Protein AF-A0A6B3F585-F1 (afdb_monomer_lite)

pLDDT: mean 89.01, std 7.7, range [52.41, 95.69]

Structure (mmCIF, N/CA/C/O backbone):
data_AF-A0A6B3F585-F1
#
_entry.id   AF-A0A6B3F585-F1
#
loop_
_atom_site.group_PDB
_atom_site.id
_atom_site.type_symbol
_atom_site.label_atom_id
_atom_site.label_alt_id
_atom_site.label_comp_id
_atom_site.label_asym_id
_atom_site.label_entity_id
_atom_site.label_seq_id
_atom_site.pdbx_PDB_ins_code
_atom_site.Cartn_x
_atom_site.Cartn_y
_atom_site.Cartn_z
_atom_site.occupancy
_atom_site.B_iso_or_equiv
_atom_site.auth_seq_id
_atom_site.auth_comp_id
_atom_site.auth_asym_id
_atom_site.auth_atom_id
_atom_site.pdbx_PDB_model_num
ATOM 1 N N . MET A 1 1 ? 14.865 7.146 -28.159 1.00 52.41 1 MET A N 1
ATOM 2 C CA . MET A 1 1 ? 13.652 6.911 -27.348 1.00 52.41 1 MET A CA 1
ATOM 3 C C . MET A 1 1 ? 14.035 5.940 -26.247 1.00 52.41 1 MET A C 1
ATOM 5 O O . MET A 1 1 ? 14.456 4.843 -26.578 1.00 52.41 1 MET A O 1
ATOM 9 N N . THR A 1 2 ? 14.018 6.348 -24.979 1.00 73.19 2 THR A N 1
ATOM 10 C CA . THR A 1 2 ? 14.428 5.466 -23.874 1.00 73.19 2 THR A CA 1
ATOM 11 C C . THR A 1 2 ? 13.226 4.647 -23.434 1.00 73.19 2 THR A C 1
ATOM 13 O O . THR A 1 2 ? 12.233 5.215 -22.982 1.00 73.19 2 THR A O 1
ATOM 16 N N . GLU A 1 3 ? 13.298 3.330 -23.594 1.00 81.81 3 GLU A N 1
ATOM 17 C CA . GLU A 1 3 ? 12.225 2.432 -23.182 1.00 81.81 3 GLU A CA 1
ATOM 18 C C . GLU A 1 3 ? 12.068 2.469 -21.652 1.00 81.81 3 GLU A C 1
ATOM 20 O O . GLU A 1 3 ? 13.071 2.457 -20.922 1.00 81.81 3 GLU A O 1
ATOM 25 N N . PRO A 1 4 ? 10.836 2.587 -21.125 1.00 79.50 4 PRO A N 1
ATOM 26 C CA . PRO A 1 4 ? 10.630 2.587 -19.690 1.00 79.50 4 PRO A CA 1
ATOM 27 C C . PRO A 1 4 ? 11.053 1.233 -19.121 1.00 79.50 4 PRO A C 1
ATOM 29 O O . PRO A 1 4 ? 10.559 0.184 -19.520 1.00 79.50 4 PRO A O 1
ATOM 32 N N . SER A 1 5 ? 11.964 1.257 -18.148 1.00 92.81 5 SER A N 1
ATOM 33 C CA . SER A 1 5 ? 12.385 0.032 -17.475 1.00 92.81 5 SER A CA 1
ATOM 34 C C . SER A 1 5 ? 11.198 -0.655 -16.794 1.00 92.81 5 SER A C 1
ATOM 36 O O . SER A 1 5 ? 10.306 0.009 -16.255 1.00 92.81 5 SER A O 1
ATOM 38 N N . ALA A 1 6 ? 11.224 -1.989 -16.735 1.00 92.00 6 ALA A N 1
ATOM 39 C CA . ALA A 1 6 ? 10.185 -2.785 -16.075 1.00 92.00 6 ALA A CA 1
ATOM 40 C C . ALA A 1 6 ? 9.897 -2.308 -14.638 1.00 92.00 6 ALA A C 1
ATOM 42 O O . ALA A 1 6 ? 8.748 -2.249 -14.208 1.00 92.00 6 ALA A O 1
ATOM 43 N N . ARG A 1 7 ? 10.935 -1.860 -13.915 1.00 93.31 7 ARG A N 1
ATOM 44 C CA . ARG A 1 7 ? 10.809 -1.267 -12.574 1.00 93.31 7 ARG A CA 1
ATOM 45 C C . ARG A 1 7 ? 9.922 -0.016 -12.567 1.00 93.31 7 ARG A C 1
ATOM 47 O O . ARG A 1 7 ? 9.099 0.130 -11.665 1.00 93.31 7 ARG A O 1
ATOM 54 N N . ARG A 1 8 ? 10.087 0.894 -13.539 1.00 93.94 8 ARG A N 1
ATOM 55 C CA . ARG A 1 8 ? 9.248 2.103 -13.640 1.00 93.94 8 ARG A CA 1
ATOM 56 C C . ARG A 1 8 ? 7.807 1.741 -13.965 1.00 93.94 8 ARG A C 1
ATOM 58 O O . ARG A 1 8 ? 6.908 2.295 -13.343 1.00 93.94 8 ARG A O 1
ATOM 65 N N . LEU A 1 9 ? 7.596 0.812 -14.898 1.00 95.69 9 LEU A N 1
ATOM 66 C CA . LEU A 1 9 ? 6.256 0.359 -15.275 1.00 95.69 9 LEU A CA 1
ATOM 67 C C . LEU A 1 9 ? 5.525 -0.266 -14.085 1.00 95.69 9 LEU A C 1
ATOM 69 O O . LEU A 1 9 ? 4.400 0.128 -13.785 1.00 95.69 9 LEU A O 1
ATOM 73 N N . LEU A 1 10 ? 6.198 -1.154 -13.347 1.00 94.62 10 LEU A N 1
ATOM 74 C CA . LEU A 1 10 ? 5.645 -1.765 -12.142 1.00 94.62 10 LEU A CA 1
ATOM 75 C C . LEU A 1 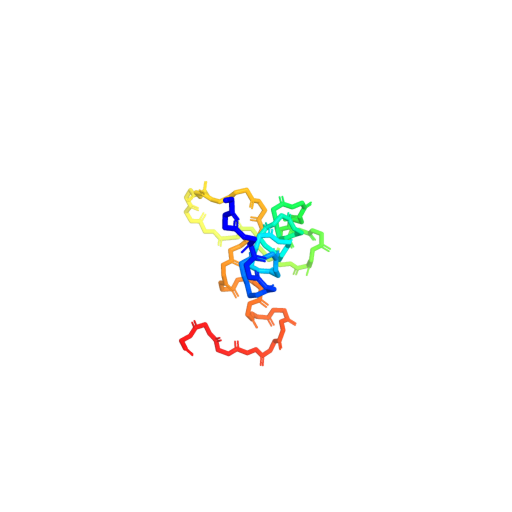10 ? 5.307 -0.714 -11.077 1.00 94.62 10 LEU A C 1
ATOM 77 O O . LEU A 1 10 ? 4.218 -0.740 -10.510 1.00 94.62 10 LEU A O 1
ATOM 81 N N . GLY A 1 11 ? 6.206 0.242 -10.829 1.00 92.31 11 GLY A N 1
ATOM 82 C CA . GLY A 1 11 ? 5.955 1.326 -9.878 1.00 92.31 11 GLY A CA 1
ATOM 83 C C . GLY A 1 11 ? 4.723 2.161 -10.243 1.00 92.31 11 GLY A C 1
ATOM 84 O O . GLY A 1 11 ? 3.890 2.442 -9.380 1.00 92.31 11 GLY A O 1
ATOM 85 N N . SER A 1 12 ? 4.572 2.516 -11.522 1.00 94.00 12 SER A N 1
ATOM 86 C CA . SER A 1 12 ? 3.403 3.249 -12.022 1.00 94.00 12 SER A CA 1
ATOM 87 C C . SER A 1 12 ? 2.117 2.434 -11.905 1.00 94.00 12 SER A C 1
ATOM 89 O O . SER A 1 12 ? 1.107 2.962 -11.444 1.00 94.00 12 SER A O 1
ATOM 91 N N . PHE A 1 13 ? 2.162 1.147 -12.253 1.00 94.06 13 PHE A N 1
ATOM 92 C CA . PHE A 1 13 ? 1.024 0.239 -12.133 1.00 94.06 13 PHE A CA 1
ATOM 93 C C . PHE A 1 13 ? 0.553 0.105 -10.679 1.00 94.06 13 PHE A C 1
ATOM 95 O O . PHE A 1 13 ? -0.621 0.319 -10.386 1.00 94.06 13 PHE A O 1
ATOM 102 N N . LEU A 1 14 ? 1.470 -0.163 -9.744 1.00 92.25 14 LEU A N 1
ATOM 103 C CA . LEU A 1 14 ? 1.142 -0.270 -8.318 1.00 92.25 14 LEU A CA 1
ATOM 104 C C . LEU A 1 14 ? 0.575 1.044 -7.766 1.00 92.25 14 LEU A C 1
ATOM 106 O O . LEU A 1 14 ? -0.364 1.031 -6.970 1.00 92.25 14 LEU A O 1
ATOM 110 N N . LYS A 1 15 ? 1.108 2.191 -8.208 1.00 91.88 15 LYS A N 1
ATOM 111 C CA . LYS A 1 15 ? 0.586 3.505 -7.819 1.00 91.88 15 LYS A CA 1
ATOM 112 C C . LYS A 1 15 ? -0.842 3.722 -8.324 1.00 91.88 15 LYS A C 1
ATOM 114 O O . LYS A 1 15 ? -1.648 4.240 -7.556 1.00 91.88 15 LYS A O 1
ATOM 119 N N . ALA A 1 16 ? -1.141 3.325 -9.562 1.00 94.31 16 ALA A N 1
ATOM 120 C CA . ALA A 1 16 ? -2.478 3.426 -10.143 1.00 94.31 16 ALA A CA 1
ATOM 121 C C . ALA A 1 16 ? -3.481 2.534 -9.396 1.00 94.31 16 ALA A C 1
ATOM 123 O O . ALA A 1 16 ? -4.478 3.034 -8.889 1.00 94.31 16 ALA A O 1
ATOM 124 N N . ARG A 1 17 ? -3.158 1.249 -9.198 1.00 93.94 17 ARG A N 1
ATOM 125 C CA . ARG A 1 17 ? -4.037 0.300 -8.488 1.00 93.94 17 ARG A CA 1
ATOM 126 C C . ARG A 1 17 ? -4.328 0.719 -7.052 1.00 93.94 17 ARG A C 1
ATOM 128 O O . ARG A 1 17 ? -5.451 0.594 -6.585 1.00 93.94 17 ARG A O 1
ATOM 135 N N . ARG A 1 18 ? -3.332 1.268 -6.355 1.00 93.62 18 ARG A N 1
ATOM 136 C CA . ARG A 1 18 ? -3.516 1.799 -5.000 1.00 93.62 18 ARG A CA 1
ATOM 137 C C . ARG A 1 18 ? -4.430 3.029 -4.963 1.00 93.62 18 ARG A C 1
ATOM 139 O O . ARG A 1 18 ? -5.090 3.250 -3.954 1.00 93.62 18 ARG A O 1
ATOM 146 N N . ALA A 1 19 ? -4.434 3.831 -6.028 1.00 94.25 19 ALA A N 1
ATOM 147 C CA . ALA A 1 19 ? -5.250 5.038 -6.119 1.00 94.25 19 ALA A CA 1
ATOM 148 C C . ALA A 1 19 ? -6.733 4.755 -6.390 1.00 94.25 19 ALA A C 1
ATOM 150 O O . ALA A 1 19 ? -7.568 5.593 -6.065 1.00 94.25 19 ALA A O 1
ATOM 151 N N . GLU A 1 20 ? -7.040 3.587 -6.952 1.00 94.56 20 GLU A N 1
ATOM 152 C CA . GLU A 1 20 ? -8.404 3.119 -7.218 1.00 94.56 20 GLU A CA 1
ATOM 153 C C . GLU A 1 20 ? -9.102 2.547 -5.977 1.00 94.56 20 GLU A C 1
ATOM 155 O O . GLU A 1 20 ? -10.317 2.414 -5.987 1.00 94.56 20 GLU A O 1
ATOM 160 N N . LEU A 1 21 ? -8.352 2.211 -4.923 1.00 92.81 21 LEU A N 1
ATOM 161 C CA . LEU A 1 21 ? -8.884 1.598 -3.706 1.00 92.81 21 LEU A CA 1
ATOM 162 C C . LEU A 1 21 ? -9.058 2.620 -2.588 1.00 92.81 21 LEU A C 1
ATOM 164 O O . LEU A 1 21 ? -8.145 3.396 -2.292 1.00 92.81 21 LEU A O 1
ATOM 168 N N . THR A 1 22 ? -10.192 2.555 -1.903 1.00 91.88 22 THR A N 1
ATOM 169 C CA . THR A 1 22 ? -10.446 3.300 -0.670 1.00 91.88 22 THR A CA 1
ATOM 170 C C . THR A 1 22 ? -10.089 2.465 0.569 1.00 91.88 22 THR A C 1
ATOM 172 O O . THR A 1 22 ? -10.131 1.230 0.529 1.00 91.88 22 THR A O 1
ATOM 175 N N . PRO A 1 23 ? -9.697 3.107 1.687 1.00 91.62 23 PRO A N 1
ATOM 176 C CA . PRO A 1 23 ? -9.489 2.417 2.961 1.00 91.62 23 PRO A CA 1
ATOM 177 C C . PRO A 1 23 ? -10.690 1.560 3.372 1.00 91.62 23 PRO A C 1
ATOM 179 O O . PRO A 1 23 ? -10.514 0.424 3.802 1.00 91.62 23 PRO A O 1
ATOM 182 N N . GLU A 1 24 ? -11.896 2.087 3.187 1.00 91.50 24 GLU A N 1
ATOM 183 C CA . GLU A 1 24 ? -13.169 1.478 3.553 1.00 91.50 24 GLU A CA 1
ATOM 184 C C . GLU A 1 24 ? -13.388 0.152 2.819 1.00 91.50 24 GLU A C 1
ATOM 186 O O . GLU A 1 24 ? -13.705 -0.855 3.451 1.00 91.50 24 GLU A O 1
ATOM 191 N N . GLU A 1 25 ? -13.133 0.118 1.507 1.00 92.81 25 GLU A N 1
ATOM 192 C CA . GLU A 1 25 ? -13.194 -1.106 0.691 1.00 92.81 25 GLU A CA 1
ATOM 193 C C . GLU A 1 25 ? -12.194 -2.176 1.146 1.00 92.81 25 GLU A C 1
ATOM 195 O O . GLU A 1 25 ? -12.398 -3.365 0.912 1.00 92.81 25 GLU A O 1
ATOM 200 N N . CYS A 1 26 ? -11.119 -1.764 1.818 1.00 92.81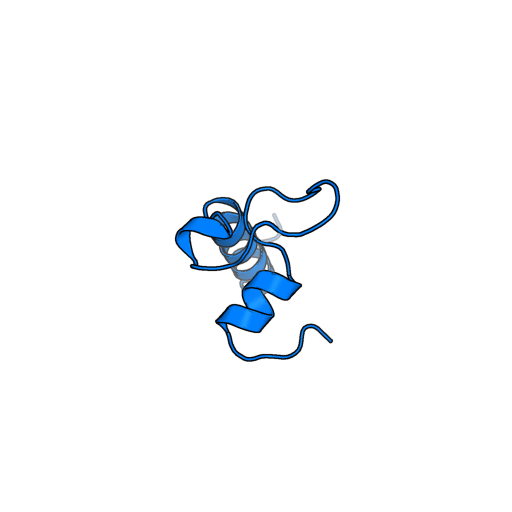 26 CYS A N 1
ATOM 201 C CA . CYS A 1 26 ? -10.096 -2.655 2.357 1.00 92.81 26 CYS A CA 1
ATOM 202 C C . CYS A 1 26 ? -10.306 -2.983 3.846 1.00 92.81 26 CYS A C 1
ATOM 204 O O . CYS A 1 26 ? -9.428 -3.587 4.464 1.00 92.81 26 CYS A O 1
ATOM 206 N N . GLY A 1 27 ? -11.425 -2.561 4.446 1.00 92.00 27 GLY A N 1
ATOM 207 C CA . GLY A 1 27 ? -11.698 -2.755 5.873 1.00 92.00 27 GLY A CA 1
ATOM 208 C C . GLY A 1 27 ? -10.773 -1.951 6.794 1.00 92.00 27 GLY A C 1
ATOM 209 O O . GLY A 1 27 ? -10.610 -2.290 7.967 1.00 92.00 27 GLY A O 1
ATOM 210 N N . LEU A 1 28 ? -10.137 -0.899 6.274 1.00 91.19 28 LEU A N 1
ATOM 211 C CA . LEU A 1 28 ? -9.284 -0.005 7.042 1.00 91.19 28 LEU A CA 1
ATOM 212 C C . LEU A 1 28 ? -10.092 1.181 7.581 1.00 91.19 28 LEU A C 1
ATOM 214 O O . LEU A 1 28 ? -10.943 1.731 6.881 1.00 91.19 28 LEU A O 1
ATOM 218 N N . PRO A 1 29 ? -9.805 1.632 8.812 1.00 87.44 29 PRO A N 1
ATOM 219 C CA . PRO A 1 29 ? -10.460 2.805 9.357 1.00 87.44 29 PRO A CA 1
ATOM 220 C C . PRO A 1 29 ? -9.984 4.067 8.629 1.00 87.44 29 PRO A C 1
ATOM 222 O 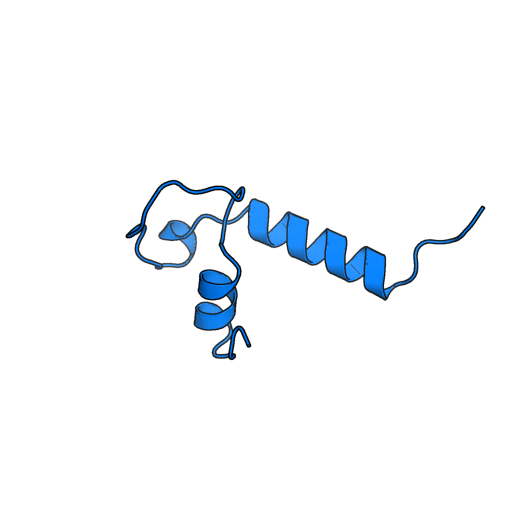O . PRO A 1 29 ? -8.793 4.261 8.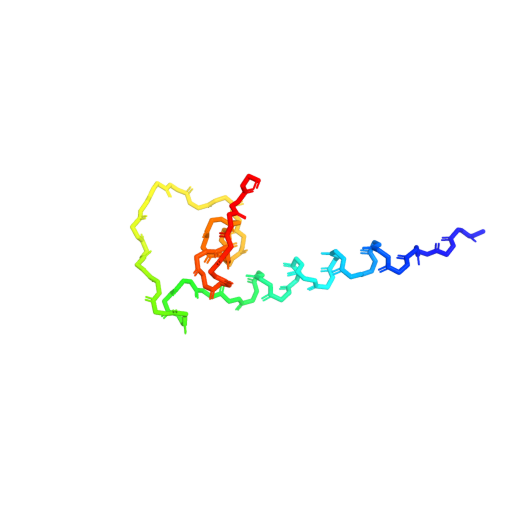391 1.00 87.44 29 PRO A O 1
ATOM 225 N N . VAL A 1 30 ? -10.917 4.978 8.361 1.00 82.44 30 VAL A N 1
ATOM 226 C CA . VAL A 1 30 ? -10.666 6.290 7.731 1.00 82.44 30 VAL A CA 1
ATOM 227 C C . VAL A 1 30 ? -10.164 7.320 8.753 1.00 82.44 30 VAL A C 1
ATOM 229 O O . VAL A 1 30 ? -10.383 8.523 8.626 1.00 82.44 30 VAL A O 1
ATOM 232 N N . SER A 1 31 ? -9.530 6.862 9.829 1.00 72.56 31 SER A N 1
ATOM 233 C CA . SER A 1 31 ? -9.088 7.721 10.919 1.00 72.56 31 SER A CA 1
ATOM 234 C C . SER A 1 31 ? -7.763 8.399 10.562 1.00 72.56 31 SER A C 1
ATOM 236 O O . SER A 1 31 ? -6.740 7.752 10.347 1.00 72.56 31 SER A O 1
ATOM 238 N N . GLY A 1 32 ? -7.768 9.732 10.493 1.00 72.94 32 GLY A N 1
ATOM 239 C CA . GLY A 1 32 ? -6.561 10.526 10.270 1.00 72.94 32 GLY A CA 1
ATOM 240 C C . GLY A 1 32 ? -6.833 11.934 9.744 1.00 72.94 32 GLY A C 1
ATOM 241 O O . GLY A 1 32 ? -7.951 12.278 9.374 1.00 72.94 32 GLY A O 1
ATOM 242 N N . GLY A 1 33 ? -5.781 12.757 9.710 1.00 79.81 33 GLY A N 1
ATOM 243 C CA . GLY A 1 33 ? -5.821 14.101 9.126 1.00 79.81 33 GLY A CA 1
ATOM 244 C C . GLY A 1 33 ? -6.013 14.104 7.598 1.00 79.81 33 GLY A C 1
ATOM 245 O O . GLY A 1 33 ? -6.090 13.037 6.978 1.00 79.81 33 GLY A O 1
ATOM 246 N N . PRO A 1 34 ? -6.038 15.292 6.965 1.00 83.31 34 PRO A N 1
ATOM 247 C CA . PRO A 1 34 ? -6.380 15.457 5.552 1.00 83.31 34 PRO A CA 1
ATOM 248 C C . PRO A 1 34 ? -5.575 14.531 4.625 1.00 83.31 34 PRO A C 1
ATOM 250 O O . PRO A 1 34 ? -4.351 14.410 4.729 1.00 83.31 34 PRO A O 1
ATOM 253 N N . ARG A 1 35 ? -6.277 13.850 3.711 1.00 85.38 35 ARG A N 1
ATOM 254 C CA . ARG A 1 35 ? -5.700 12.868 2.784 1.00 85.38 35 ARG A CA 1
ATOM 255 C C . ARG A 1 35 ? -5.088 13.581 1.574 1.00 85.38 35 ARG A C 1
ATOM 257 O O . ARG A 1 35 ? -5.769 14.313 0.868 1.00 85.38 35 ARG A O 1
ATOM 264 N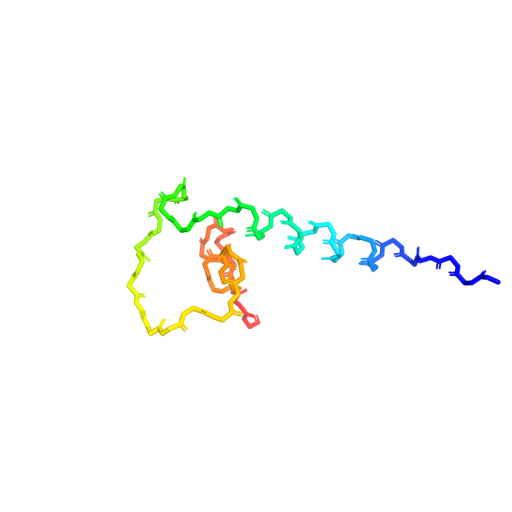 N . ARG A 1 36 ? -3.793 13.350 1.329 1.00 85.62 36 ARG A N 1
ATOM 265 C CA . ARG A 1 36 ? -3.030 13.958 0.214 1.00 85.62 36 ARG A CA 1
ATOM 266 C C . ARG A 1 36 ? -2.820 13.027 -0.985 1.00 85.62 36 ARG A C 1
ATOM 268 O O . ARG A 1 36 ? -2.224 13.438 -1.974 1.00 85.62 36 ARG A O 1
ATOM 275 N N . VAL A 1 37 ? -3.253 11.771 -0.884 1.00 87.44 37 VAL A N 1
ATOM 276 C CA . VAL A 1 37 ? -3.130 10.756 -1.940 1.00 87.44 37 VAL A CA 1
ATOM 277 C C . VAL A 1 37 ? -4.518 10.323 -2.398 1.00 87.44 37 VAL A C 1
ATOM 279 O O . VAL A 1 37 ? -5.411 10.173 -1.570 1.00 87.44 37 VAL A O 1
ATOM 282 N N . ALA A 1 38 ? -4.697 10.109 -3.700 1.00 83.62 38 ALA A N 1
ATOM 283 C CA . ALA A 1 38 ? -5.853 9.371 -4.195 1.00 83.62 38 ALA A CA 1
ATOM 284 C C . ALA A 1 38 ? -5.723 7.914 -3.719 1.00 83.62 38 ALA A C 1
ATOM 286 O O . ALA A 1 38 ? -4.641 7.334 -3.855 1.00 83.62 38 ALA A O 1
ATOM 287 N N . GLY A 1 39 ? -6.775 7.378 -3.102 1.00 92.44 39 GLY A N 1
ATOM 288 C CA . GLY A 1 39 ? -6.837 6.014 -2.577 1.00 92.44 39 GLY A CA 1
ATOM 289 C C . GLY A 1 39 ? -5.987 5.748 -1.330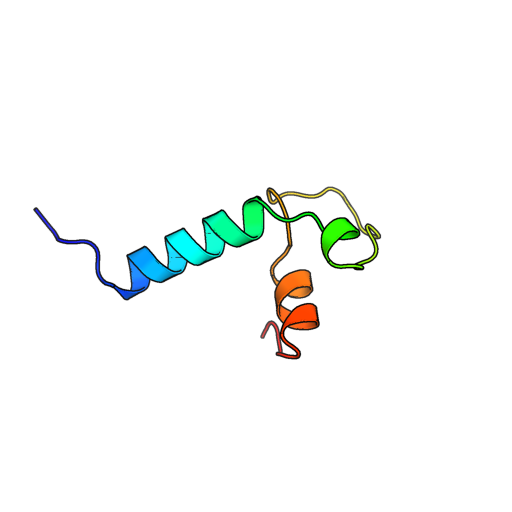 1.00 92.44 39 GLY A C 1
ATOM 290 O O . GLY A 1 39 ? -5.858 6.610 -0.451 1.00 92.44 39 GLY A O 1
ATOM 291 N N . LEU A 1 40 ? -5.417 4.544 -1.234 1.00 93.69 40 LEU A N 1
ATOM 292 C CA . LEU A 1 40 ? -4.691 4.097 -0.041 1.00 93.69 40 LEU A CA 1
ATOM 293 C C . LEU A 1 40 ? -3.358 4.840 0.148 1.00 93.69 40 LEU A C 1
ATOM 295 O O . LEU A 1 40 ? -2.678 5.217 -0.808 1.00 93.69 40 LEU A O 1
ATOM 299 N N . ARG A 1 41 ? -2.922 5.007 1.396 1.00 91.75 41 ARG A N 1
ATOM 300 C CA . ARG A 1 41 ? -1.602 5.500 1.817 1.00 91.75 41 ARG A CA 1
ATOM 301 C C . ARG A 1 41 ? -0.566 4.378 1.793 1.00 91.75 41 ARG A C 1
ATOM 303 O O . ARG A 1 41 ? -0.885 3.225 1.514 1.00 91.75 41 ARG A O 1
ATOM 310 N N . ARG A 1 42 ? 0.711 4.716 1.979 1.00 90.62 42 ARG A N 1
ATOM 311 C CA . ARG A 1 42 ? 1.777 3.701 1.973 1.00 90.62 42 ARG A CA 1
ATOM 312 C C . ARG A 1 42 ? 1.653 2.813 3.212 1.00 90.62 42 ARG A C 1
ATOM 314 O O . ARG A 1 42 ? 1.749 1.601 3.088 1.00 90.62 42 ARG A O 1
ATOM 321 N N . GLU A 1 43 ? 1.354 3.411 4.361 1.00 92.00 43 GLU A N 1
ATOM 322 C CA . GLU A 1 43 ? 1.088 2.722 5.624 1.00 92.00 43 GLU A CA 1
ATOM 323 C C . GLU A 1 43 ? -0.141 1.817 5.587 1.00 92.00 43 GLU A C 1
ATOM 325 O O . GLU A 1 43 ? -0.110 0.719 6.135 1.00 92.00 43 GLU A O 1
ATOM 330 N N . GLU A 1 44 ? -1.190 2.231 4.880 1.00 93.38 44 GLU A N 1
ATOM 331 C CA . GLU A 1 44 ? -2.403 1.434 4.692 1.00 93.38 44 GLU A CA 1
ATOM 332 C C . GLU A 1 44 ? -2.093 0.170 3.874 1.00 93.38 44 GLU A C 1
ATOM 334 O O . GLU A 1 44 ? -2.434 -0.934 4.291 1.00 93.38 44 GLU A O 1
ATOM 339 N N . VAL A 1 45 ? -1.354 0.305 2.765 1.00 92.81 45 VAL A N 1
ATOM 340 C CA . VAL A 1 45 ? -0.922 -0.850 1.958 1.00 92.81 45 VAL A CA 1
ATOM 341 C C . VAL A 1 45 ? 0.019 -1.768 2.726 1.00 92.81 45 VAL A C 1
ATOM 343 O O . VAL A 1 45 ? -0.136 -2.983 2.661 1.00 92.81 45 VAL A O 1
ATOM 346 N N . ALA A 1 46 ? 0.979 -1.210 3.460 1.00 93.19 46 ALA A N 1
ATOM 347 C CA . ALA A 1 46 ? 1.916 -2.006 4.241 1.00 93.19 46 ALA A CA 1
ATOM 348 C C . ALA A 1 46 ? 1.201 -2.828 5.323 1.00 93.19 46 ALA A C 1
ATOM 350 O O . ALA A 1 46 ? 1.485 -4.014 5.476 1.00 93.19 46 ALA A O 1
ATOM 351 N N . ARG A 1 47 ? 0.201 -2.238 5.994 1.00 92.75 47 ARG A N 1
ATOM 352 C CA . ARG A 1 47 ? -0.660 -2.949 6.946 1.00 92.75 47 ARG A CA 1
ATOM 353 C C . ARG A 1 47 ? -1.412 -4.102 6.279 1.00 92.75 47 ARG A C 1
ATOM 355 O O . ARG A 1 47 ? -1.400 -5.203 6.816 1.00 92.75 47 ARG A O 1
ATOM 362 N N . LEU A 1 48 ? -2.023 -3.871 5.114 1.00 92.81 48 LEU A N 1
ATOM 363 C CA . LEU A 1 48 ? -2.732 -4.919 4.364 1.00 92.81 48 LEU A CA 1
ATOM 364 C C . LEU A 1 48 ? -1.796 -6.050 3.921 1.00 92.81 48 LEU A C 1
ATOM 366 O O . LEU A 1 48 ? -2.170 -7.217 3.966 1.00 92.81 48 LEU A O 1
ATOM 370 N N . ALA A 1 49 ? -0.571 -5.712 3.525 1.00 93.12 49 ALA A N 1
ATOM 371 C CA . ALA A 1 49 ? 0.435 -6.674 3.090 1.00 93.12 49 ALA A CA 1
ATOM 372 C C . ALA A 1 49 ? 1.242 -7.296 4.246 1.00 93.12 49 ALA A C 1
ATOM 374 O O . ALA A 1 49 ? 2.103 -8.131 3.988 1.00 93.12 49 ALA A O 1
ATOM 375 N N . SER A 1 50 ? 0.977 -6.918 5.503 1.00 93.62 50 SER A N 1
ATOM 376 C CA . SER A 1 50 ? 1.733 -7.371 6.682 1.00 93.62 50 SER A CA 1
ATOM 377 C C . SER A 1 50 ? 3.247 -7.131 6.571 1.00 93.62 50 SER A C 1
ATOM 379 O O . SER A 1 50 ? 4.057 -7.960 6.982 1.00 93.62 50 SER A O 1
ATOM 381 N N . ILE A 1 51 ? 3.629 -5.977 6.018 1.00 94.25 51 ILE A N 1
ATOM 382 C CA . ILE A 1 51 ? 5.023 -5.539 5.874 1.00 94.25 51 ILE A CA 1
ATOM 383 C C . ILE A 1 51 ? 5.273 -4.213 6.601 1.00 94.25 51 ILE A C 1
ATOM 385 O O . ILE A 1 51 ? 4.346 -3.457 6.895 1.00 94.25 51 ILE A O 1
ATOM 389 N N . SER A 1 52 ? 6.548 -3.915 6.852 1.00 91.75 52 SER A N 1
ATOM 390 C CA . SER A 1 52 ? 6.993 -2.594 7.309 1.00 91.75 52 SER A CA 1
ATOM 391 C C . SER A 1 52 ? 6.879 -1.552 6.189 1.00 91.75 52 SER A C 1
ATOM 393 O O . SER A 1 52 ? 7.026 -1.864 5.006 1.00 91.75 52 SER A O 1
ATOM 395 N N . VAL A 1 53 ? 6.612 -0.299 6.568 1.00 86.44 53 VAL A N 1
ATOM 396 C CA . VAL A 1 53 ? 6.708 0.859 5.661 1.00 86.44 53 VAL A CA 1
ATOM 397 C C . VAL A 1 53 ? 8.123 1.403 5.522 1.00 86.44 53 VAL A C 1
ATOM 399 O O . VAL A 1 53 ? 8.381 2.080 4.521 1.00 86.44 53 VAL A O 1
ATOM 402 N N . ASP A 1 54 ? 8.964 1.135 6.518 1.00 80.19 54 ASP A N 1
ATOM 403 C CA . ASP A 1 54 ? 10.392 1.450 6.567 1.00 80.19 54 ASP A CA 1
ATOM 404 C C . ASP A 1 54 ? 11.189 0.363 5.843 1.00 80.19 54 ASP A C 1
ATOM 406 O O . ASP A 1 54 ? 10.912 -0.830 6.134 1.00 80.19 54 ASP A O 1
#

Radius of gyration: 13.28 Å; chains: 1; bounding box: 28×23×38 Å

Foldseek 3Di:
DDDDDPVNVVVVVVLVVQLPAACVNVVHDPDDPDDPGRHDDLVSVCVSVVHDSD

Sequence (54 aa):
MTEPSARRLLGSFLKARRAELTPEECGLPVSGGPRRVAGLRREEVARLASISVD

Secondary structure (DSSP, 8-state):
-PPPPHHHHHHHHHHHHHHH--TGGGT----SS---SSS--HHHHHHHTT----